Protein AF-A0A8J6YRR9-F1 (afdb_monomer)

Mean predicted aligned error: 5.51 Å

Solvent-accessible surface area (backbone atoms only — not comparable to full-atom values): 3852 Å² total; per-residue (Å²): 108,58,42,59,51,13,52,49,48,38,52,53,46,51,51,52,50,54,51,50,54,52,50,20,53,52,51,45,56,52,26,56,78,69,75,71,58,62,93,57,63,69,79,56,53,65,71,68,54,55,55,53,44,52,53,45,45,54,52,14,50,50,36,51,68,59,72,84,127

Foldseek 3Di:
DLLVVLVVLLVVLV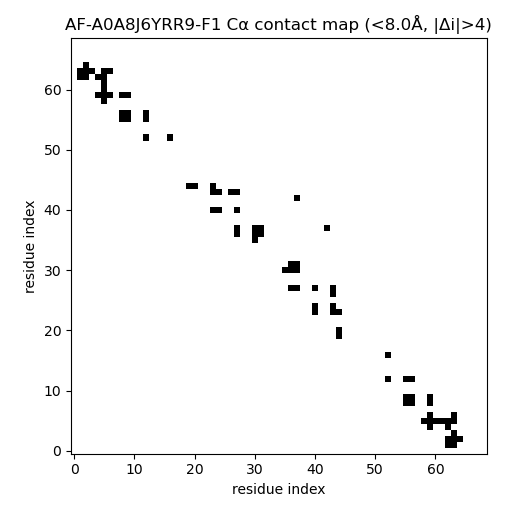VVVVVQLVQLVVVQVVCVVVVNHDPDSVVSHDPVSVVVSVVSNVSSCCSNPDDDD

Radius of gyration: 16.42 Å; Cα contacts (8 Å, |Δi|>4): 44; chains: 1; bounding box: 38×16×47 Å

Structure (mmCIF, N/CA/C/O backbone):
data_AF-A0A8J6YRR9-F1
#
_entry.id   AF-A0A8J6YRR9-F1
#
loop_
_atom_site.group_PDB
_atom_site.id
_atom_site.type_symbol
_atom_site.label_atom_id
_atom_site.label_alt_id
_atom_site.label_comp_id
_atom_site.label_asym_id
_atom_site.label_entity_id
_atom_site.label_seq_id
_atom_site.pdbx_PDB_ins_code
_atom_site.Cartn_x
_atom_site.Cartn_y
_atom_site.Cartn_z
_atom_site.occupancy
_atom_site.B_iso_or_equiv
_atom_site.auth_seq_id
_atom_site.auth_comp_id
_atom_site.auth_asym_id
_atom_site.auth_atom_id
_atom_site.pdbx_PDB_model_num
ATOM 1 N N . MET A 1 1 ? -8.216 6.004 22.443 1.00 78.25 1 MET A N 1
ATOM 2 C CA . MET A 1 1 ? -7.031 5.240 21.984 1.00 78.25 1 MET A CA 1
ATOM 3 C C . MET A 1 1 ? -7.306 4.3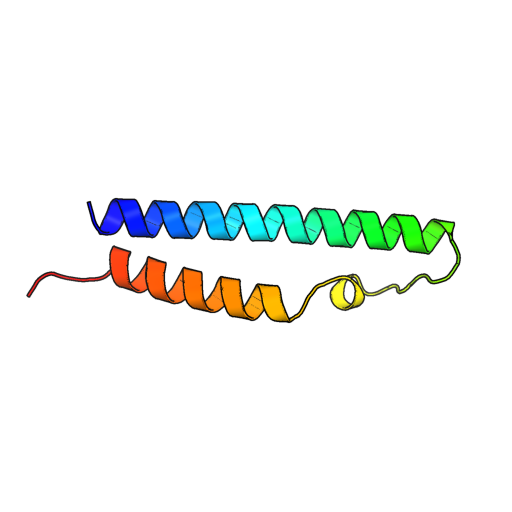29 20.786 1.00 78.25 1 MET A C 1
ATOM 5 O O . MET A 1 1 ? -6.668 4.544 19.772 1.00 78.25 1 MET A O 1
ATOM 9 N N . ARG A 1 2 ? -8.261 3.377 20.816 1.00 82.62 2 ARG A N 1
ATOM 10 C CA . ARG A 1 2 ? -8.492 2.439 19.682 1.00 82.62 2 ARG A CA 1
ATOM 11 C C . ARG A 1 2 ? -8.763 3.112 18.325 1.00 82.62 2 ARG A C 1
ATOM 13 O O . ARG A 1 2 ? -8.155 2.727 17.339 1.00 82.62 2 ARG A O 1
ATOM 20 N N . LYS A 1 3 ? -9.596 4.160 18.291 1.00 87.06 3 LYS A N 1
ATOM 21 C CA . LYS A 1 3 ? -9.849 4.943 17.065 1.00 87.06 3 LYS A CA 1
ATOM 22 C C . LYS A 1 3 ? -8.588 5.622 16.517 1.00 87.06 3 LYS A C 1
ATOM 24 O O . LYS A 1 3 ? -8.357 5.595 15.320 1.00 87.06 3 LYS A O 1
ATOM 29 N N . LEU A 1 4 ? -7.765 6.180 17.408 1.00 90.19 4 LEU A N 1
ATOM 30 C CA . LEU A 1 4 ? -6.475 6.799 17.079 1.00 90.19 4 LEU A CA 1
ATOM 31 C C . LEU A 1 4 ? -5.491 5.772 16.502 1.00 90.19 4 LEU A C 1
ATOM 33 O O . LEU A 1 4 ? -4.871 6.042 15.485 1.00 90.19 4 LEU A O 1
ATOM 37 N N . LEU A 1 5 ? -5.414 4.576 17.097 1.00 91.88 5 LEU A N 1
ATOM 38 C CA . LEU A 1 5 ? -4.624 3.463 16.559 1.00 91.88 5 LEU A CA 1
ATOM 39 C C . LEU A 1 5 ? -5.120 3.025 15.176 1.00 91.88 5 LEU A C 1
ATOM 41 O O . LEU A 1 5 ? -4.310 2.806 14.285 1.00 91.88 5 LEU A O 1
ATOM 45 N N . GLY A 1 6 ? -6.437 2.936 14.975 1.00 91.31 6 GLY A N 1
ATOM 46 C CA . GLY A 1 6 ? -7.008 2.620 13.666 1.00 91.31 6 GLY A CA 1
ATOM 47 C C . GLY A 1 6 ? -6.658 3.666 12.604 1.00 91.31 6 GLY A C 1
ATOM 48 O O . GLY A 1 6 ? -6.219 3.300 11.521 1.00 91.31 6 GLY A O 1
ATOM 49 N N . LEU A 1 7 ? -6.763 4.959 12.933 1.00 93.50 7 LEU A N 1
ATOM 50 C CA . LEU A 1 7 ? -6.332 6.046 12.044 1.00 93.50 7 LEU A CA 1
ATOM 51 C C . LEU A 1 7 ? -4.832 5.973 11.740 1.00 93.50 7 LEU A C 1
ATOM 53 O O . LEU A 1 7 ? -4.440 6.129 10.592 1.00 93.50 7 LEU A O 1
ATOM 57 N N . PHE A 1 8 ? -4.003 5.680 12.742 1.00 95.25 8 PHE A N 1
ATOM 58 C CA . PHE A 1 8 ? -2.559 5.536 12.566 1.00 95.25 8 PHE A CA 1
ATOM 59 C C . PHE A 1 8 ? -2.197 4.383 11.617 1.00 95.25 8 PHE A C 1
ATOM 61 O O . PHE A 1 8 ? -1.414 4.572 10.687 1.00 95.25 8 PHE A O 1
ATOM 68 N N . ILE A 1 9 ? -2.817 3.211 11.799 1.00 93.88 9 ILE A N 1
ATOM 69 C CA . ILE A 1 9 ? -2.642 2.051 10.909 1.00 93.88 9 ILE A CA 1
ATOM 70 C C . ILE A 1 9 ? -3.077 2.399 9.480 1.00 93.88 9 ILE A C 1
ATOM 72 O O . ILE A 1 9 ? -2.391 2.042 8.520 1.00 93.88 9 ILE A O 1
ATOM 76 N N . LEU A 1 10 ? -4.193 3.117 9.331 1.00 93.81 10 LEU A N 1
ATOM 77 C CA . LEU A 1 10 ? -4.708 3.533 8.029 1.00 93.81 10 LEU A CA 1
ATOM 78 C C . LEU A 1 10 ? -3.745 4.506 7.332 1.00 93.81 10 LEU A C 1
ATOM 80 O O . LEU A 1 10 ? -3.413 4.296 6.168 1.00 93.81 10 LEU A O 1
ATOM 84 N N . SER A 1 11 ? -3.215 5.496 8.055 1.00 95.06 11 SER A N 1
ATOM 85 C CA . SER A 1 11 ? -2.214 6.435 7.533 1.00 95.06 11 SER A CA 1
ATOM 86 C C . SER A 1 11 ? -0.936 5.731 7.074 1.00 95.06 11 SER A C 1
ATOM 88 O O . SER A 1 11 ? -0.484 5.972 5.958 1.00 95.06 11 SER A O 1
ATOM 90 N N . ILE A 1 12 ? -0.376 4.823 7.882 1.00 94.56 12 ILE A N 1
ATOM 91 C CA . ILE A 1 12 ? 0.820 4.050 7.494 1.00 94.56 12 ILE A CA 1
ATOM 92 C C . ILE A 1 12 ? 0.543 3.201 6.253 1.00 94.56 12 ILE A C 1
ATOM 94 O O . ILE A 1 12 ? 1.378 3.135 5.354 1.00 94.56 12 ILE A O 1
ATOM 98 N N . SER A 1 13 ? -0.635 2.580 6.177 1.00 93.56 13 SER A N 1
ATOM 99 C CA . SER A 1 13 ? -1.019 1.756 5.026 1.00 93.56 13 SER A CA 1
ATOM 100 C C . SER A 1 13 ? -1.094 2.583 3.739 1.00 93.56 13 SER A C 1
ATOM 102 O O . SER A 1 13 ? -0.595 2.152 2.702 1.00 93.56 13 SER A O 1
ATOM 104 N N . LEU A 1 14 ? -1.651 3.797 3.809 1.00 93.94 14 LEU A N 1
ATOM 105 C CA . LEU A 1 14 ? -1.706 4.722 2.673 1.00 93.94 14 LEU A CA 1
ATOM 106 C C . LEU A 1 14 ? -0.318 5.233 2.264 1.00 93.94 14 LEU A C 1
ATOM 108 O O . LEU A 1 14 ? -0.034 5.320 1.070 1.00 93.94 14 LEU A O 1
ATOM 112 N N . ILE A 1 15 ? 0.563 5.516 3.228 1.00 95.19 15 ILE A N 1
ATOM 113 C CA . ILE A 1 15 ? 1.961 5.880 2.945 1.00 95.19 15 ILE A CA 1
ATOM 114 C C . ILE A 1 15 ? 2.672 4.725 2.235 1.00 95.19 15 ILE A C 1
ATOM 116 O O . ILE A 1 15 ? 3.330 4.943 1.219 1.00 95.19 15 ILE A O 1
ATOM 120 N N . GLY A 1 16 ? 2.499 3.492 2.718 1.00 91.94 16 GLY A N 1
ATOM 121 C CA . GLY A 1 16 ? 3.046 2.304 2.067 1.00 91.94 16 GLY A CA 1
ATOM 122 C C . GLY A 1 16 ? 2.562 2.159 0.623 1.00 91.94 16 GLY A C 1
ATOM 123 O O . GLY A 1 16 ? 3.364 1.874 -0.263 1.00 91.94 16 GLY A O 1
ATOM 124 N N . LEU A 1 17 ? 1.270 2.403 0.370 1.00 91.94 17 LEU A N 1
ATOM 125 C CA . LEU A 1 17 ? 0.703 2.353 -0.979 1.00 91.94 17 LEU A CA 1
ATOM 126 C C . LEU A 1 17 ? 1.340 3.407 -1.891 1.00 91.94 17 LEU A C 1
ATOM 128 O O . LEU A 1 17 ? 1.727 3.090 -3.013 1.00 91.94 17 LEU A O 1
ATOM 132 N N . ALA A 1 18 ? 1.486 4.640 -1.404 1.00 92.75 18 ALA A N 1
ATOM 133 C CA . ALA A 1 18 ? 2.114 5.717 -2.161 1.00 92.75 18 ALA A CA 1
ATOM 134 C C . ALA A 1 18 ? 3.575 5.393 -2.518 1.00 92.75 18 ALA A C 1
ATOM 136 O O . ALA A 1 18 ? 3.983 5.590 -3.663 1.00 92.75 18 ALA A O 1
ATOM 137 N N . LEU A 1 19 ? 4.343 4.854 -1.566 1.00 93.00 19 LEU A N 1
ATOM 138 C CA . LEU A 1 19 ? 5.726 4.430 -1.800 1.00 93.00 19 LEU A CA 1
ATOM 139 C C . LEU A 1 19 ? 5.801 3.313 -2.838 1.00 93.00 19 LEU A C 1
ATOM 141 O O . LEU A 1 19 ? 6.628 3.369 -3.743 1.00 93.00 19 LEU A O 1
ATOM 145 N N . MET A 1 20 ? 4.915 2.323 -2.749 1.00 91.94 20 MET A N 1
ATOM 146 C CA . MET A 1 20 ? 4.906 1.218 -3.697 1.00 91.94 20 MET A CA 1
ATOM 147 C C . MET A 1 20 ? 4.552 1.655 -5.121 1.00 91.94 20 MET A C 1
ATOM 149 O O . MET A 1 20 ? 5.169 1.180 -6.072 1.00 91.94 20 MET A O 1
ATOM 153 N N . LEU A 1 21 ? 3.596 2.573 -5.278 1.00 91.25 21 LEU A N 1
ATOM 154 C CA . LEU A 1 21 ? 3.263 3.145 -6.585 1.00 91.25 21 LEU A CA 1
ATOM 155 C C . LEU A 1 21 ? 4.453 3.908 -7.180 1.00 91.25 21 LEU A C 1
ATOM 157 O O . LEU A 1 21 ? 4.742 3.753 -8.364 1.00 91.25 21 LEU A O 1
ATOM 161 N N . GLN A 1 22 ? 5.176 4.682 -6.364 1.00 92.19 22 GLN A N 1
ATOM 162 C CA . GLN A 1 22 ? 6.390 5.371 -6.813 1.00 92.19 22 GLN A CA 1
ATOM 163 C C . GLN A 1 22 ? 7.493 4.385 -7.206 1.00 92.19 22 GLN A C 1
ATOM 165 O O . GLN A 1 22 ? 8.127 4.565 -8.242 1.00 92.19 22 GLN A O 1
ATOM 170 N N . LEU A 1 23 ? 7.695 3.317 -6.429 1.00 91.44 23 LEU A N 1
ATOM 171 C CA . LEU A 1 23 ? 8.634 2.248 -6.774 1.00 91.44 23 LEU A CA 1
ATOM 172 C C . LEU A 1 23 ? 8.273 1.596 -8.111 1.00 91.44 23 LEU A C 1
ATOM 174 O O . LEU A 1 23 ? 9.145 1.476 -8.962 1.00 91.44 23 LEU A O 1
ATOM 178 N N . ALA A 1 24 ? 7.001 1.261 -8.333 1.00 90.00 24 ALA A N 1
ATOM 179 C CA . ALA A 1 24 ? 6.547 0.694 -9.601 1.00 90.00 24 ALA A CA 1
ATOM 180 C C . ALA A 1 24 ? 6.817 1.638 -10.786 1.00 90.00 24 ALA A C 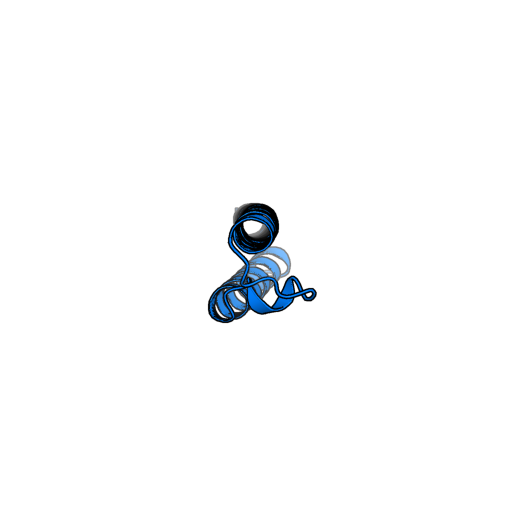1
ATOM 182 O O . ALA A 1 24 ? 7.286 1.190 -11.829 1.00 90.00 24 ALA A O 1
ATOM 183 N N . GLN A 1 25 ? 6.597 2.947 -10.617 1.00 90.00 25 GLN A N 1
ATOM 184 C CA . GLN A 1 25 ? 6.924 3.952 -11.636 1.00 90.00 25 GLN A CA 1
ATOM 185 C C . GLN A 1 25 ? 8.431 4.060 -11.900 1.00 90.00 25 GLN A C 1
ATOM 187 O O . GLN A 1 25 ? 8.844 4.207 -13.049 1.00 90.00 25 GLN A O 1
ATOM 192 N N . ILE A 1 26 ? 9.260 3.992 -10.854 1.00 90.56 26 ILE A N 1
ATOM 193 C CA . ILE A 1 26 ? 10.722 3.999 -10.989 1.00 90.56 26 ILE A CA 1
ATOM 194 C C . ILE A 1 26 ? 11.182 2.746 -11.736 1.00 90.56 26 ILE A C 1
ATOM 196 O O . ILE A 1 26 ? 11.958 2.865 -12.680 1.00 90.56 26 ILE A O 1
ATOM 200 N N . THR A 1 27 ? 10.683 1.567 -11.359 1.00 89.38 27 THR A N 1
ATOM 201 C CA . THR A 1 27 ? 11.016 0.305 -12.030 1.00 89.38 27 THR A CA 1
ATOM 202 C C . THR A 1 27 ? 10.581 0.328 -13.490 1.00 89.38 27 THR A C 1
ATOM 204 O O . THR A 1 27 ? 11.373 -0.028 -14.351 1.00 89.38 27 THR A O 1
ATOM 207 N N . GLN A 1 28 ? 9.386 0.840 -13.792 1.00 88.75 28 GLN A N 1
ATOM 208 C CA . GLN A 1 28 ? 8.918 0.976 -15.171 1.00 88.75 28 GLN A CA 1
ATOM 209 C C . GLN A 1 28 ? 9.830 1.886 -16.007 1.00 88.75 28 GLN A C 1
ATOM 211 O O . GLN A 1 28 ? 10.190 1.526 -17.125 1.00 88.75 28 GLN A O 1
ATOM 216 N N . LYS A 1 29 ? 10.246 3.041 -15.469 1.00 89.06 29 LYS A N 1
ATOM 217 C CA . LYS A 1 29 ? 11.198 3.934 -16.155 1.00 89.06 29 LYS A CA 1
ATOM 218 C C . LYS A 1 29 ? 12.571 3.290 -16.347 1.00 89.06 29 LYS A C 1
ATOM 220 O O . LYS A 1 29 ? 13.231 3.533 -17.351 1.00 89.06 29 LYS A O 1
ATOM 225 N N . LEU A 1 30 ? 13.021 2.492 -15.382 1.00 88.75 30 LEU A N 1
ATOM 226 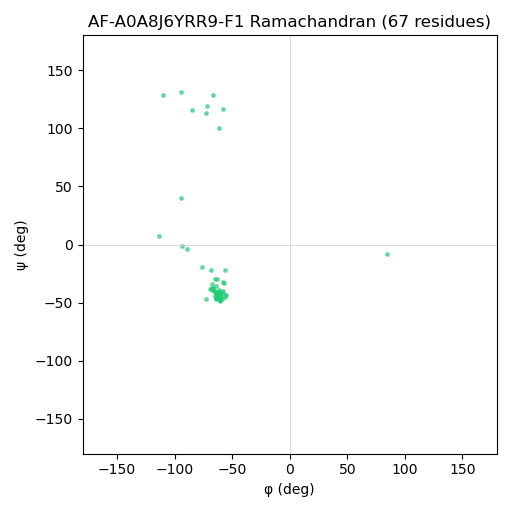C CA . LEU A 1 30 ? 14.297 1.785 -15.467 1.00 88.75 30 LEU A CA 1
ATOM 227 C C . LEU A 1 30 ? 14.253 0.681 -16.537 1.00 88.75 30 LEU A C 1
ATOM 229 O O . LEU A 1 30 ? 15.206 0.515 -17.297 1.00 88.75 30 LEU A O 1
ATOM 233 N N . ASP A 1 31 ? 13.122 -0.012 -16.650 1.00 87.38 31 ASP A N 1
ATOM 234 C CA . ASP A 1 31 ? 12.856 -1.002 -17.696 1.00 87.38 31 ASP A CA 1
ATOM 235 C C . ASP A 1 31 ? 12.747 -0.373 -19.091 1.00 87.38 31 ASP A C 1
ATOM 237 O O . ASP A 1 31 ? 13.251 -0.938 -20.0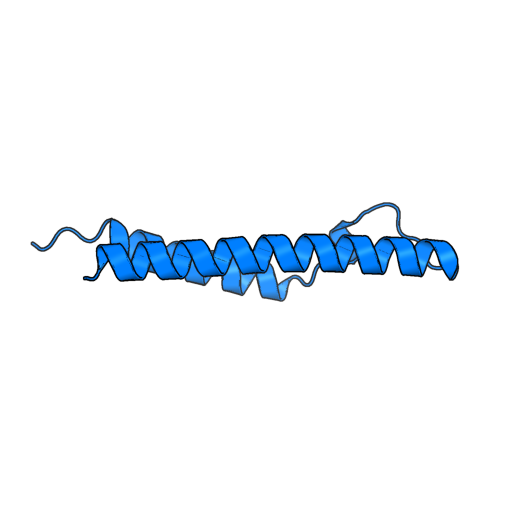64 1.00 87.38 31 ASP A O 1
ATOM 241 N N . GLU A 1 32 ? 12.149 0.817 -19.194 1.00 85.62 32 GLU A N 1
ATOM 242 C CA . GLU A 1 32 ? 12.090 1.603 -20.435 1.00 85.62 32 GLU A CA 1
ATOM 243 C C . GLU A 1 32 ? 13.494 1.908 -20.980 1.00 85.62 32 GLU A C 1
ATOM 245 O O . GLU A 1 32 ? 13.746 1.781 -22.176 1.00 85.62 32 GLU A O 1
ATOM 250 N N . LEU A 1 33 ? 14.440 2.219 -20.089 1.00 87.75 33 LEU A N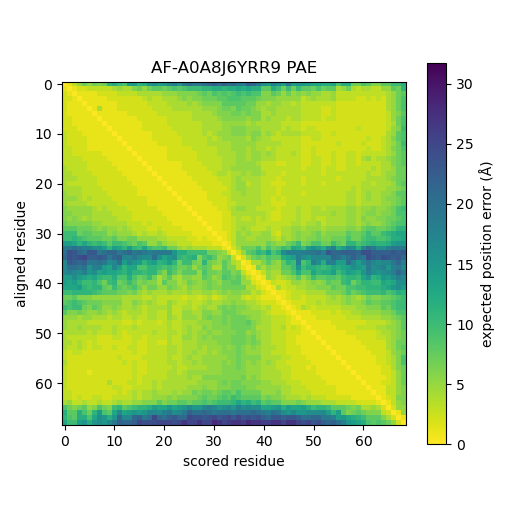 1
ATOM 251 C CA . LEU A 1 33 ? 15.838 2.486 -20.438 1.00 87.75 33 LEU A CA 1
ATOM 252 C C . LEU A 1 33 ? 16.647 1.216 -20.757 1.00 87.75 33 LEU A C 1
ATOM 254 O O . LEU A 1 33 ? 17.700 1.309 -21.386 1.00 87.75 33 LEU A O 1
ATOM 258 N N . THR A 1 34 ? 16.187 0.039 -20.321 1.00 81.50 34 THR A N 1
ATOM 259 C CA . THR A 1 34 ? 16.932 -1.234 -20.404 1.00 81.50 34 THR A CA 1
ATOM 260 C C . THR A 1 34 ? 16.314 -2.264 -21.35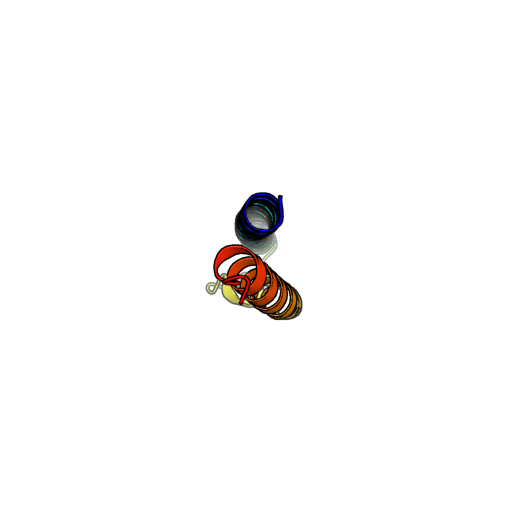4 1.00 81.50 34 THR A C 1
ATOM 262 O O . THR A 1 34 ? 16.843 -3.369 -21.454 1.00 81.50 34 THR A O 1
ATOM 265 N N . SER A 1 35 ? 15.280 -1.887 -22.121 1.00 73.00 35 SER A N 1
ATOM 266 C CA . SER A 1 35 ? 14.604 -2.622 -23.218 1.00 73.00 35 SER A CA 1
ATOM 267 C C . SER A 1 35 ? 13.496 -3.627 -22.860 1.00 73.00 35 SER A C 1
ATOM 269 O O . SER A 1 35 ? 12.784 -4.066 -23.762 1.00 73.00 35 SER A O 1
ATOM 271 N N . SER A 1 36 ? 13.261 -3.947 -21.581 1.00 69.88 36 SER A N 1
ATOM 272 C CA . SER A 1 36 ? 12.186 -4.874 -21.147 1.00 69.88 36 SER A CA 1
ATOM 273 C C . SER A 1 36 ? 10.893 -4.152 -20.749 1.00 69.88 36 SER A C 1
ATOM 275 O O . SER A 1 36 ? 10.235 -4.503 -19.771 1.00 69.88 36 SER A O 1
ATOM 277 N N . TYR A 1 37 ? 10.533 -3.121 -21.508 1.00 76.75 37 TYR A N 1
ATOM 278 C CA . TYR A 1 37 ? 9.414 -2.247 -21.182 1.00 76.75 37 TYR A CA 1
ATOM 279 C C . TYR A 1 37 ? 8.062 -2.964 -21.252 1.00 76.75 37 TYR A C 1
ATOM 281 O O . TYR A 1 37 ? 7.688 -3.538 -22.279 1.00 76.75 37 TYR A O 1
ATOM 289 N N . TYR A 1 38 ? 7.283 -2.842 -20.179 1.00 74.81 38 TYR A N 1
ATOM 290 C CA . TYR A 1 38 ? 5.853 -3.112 -20.198 1.00 74.81 38 TYR A CA 1
ATOM 291 C C . TYR A 1 38 ? 5.067 -1.810 -20.049 1.00 74.81 38 TYR A C 1
ATOM 293 O O . TYR A 1 38 ? 5.255 -1.041 -19.107 1.00 74.81 38 TYR A O 1
ATOM 301 N N . GLU A 1 39 ? 4.118 -1.601 -20.958 1.00 72.88 39 GLU A N 1
ATOM 302 C CA . GLU A 1 39 ? 3.261 -0.410 -20.979 1.00 72.88 39 GLU A CA 1
ATOM 303 C C . GLU A 1 39 ? 2.350 -0.330 -19.738 1.00 72.88 39 GLU A C 1
ATOM 305 O O . GLU A 1 39 ? 2.039 0.744 -19.222 1.00 72.88 39 GLU A O 1
ATOM 310 N N . SER A 1 40 ? 1.974 -1.489 -19.188 1.00 78.94 40 SER A N 1
ATOM 311 C CA . SER A 1 40 ? 1.176 -1.574 -17.967 1.00 78.94 40 SER A CA 1
ATOM 312 C C . SER A 1 40 ? 2.040 -1.507 -16.706 1.00 78.94 40 SER A C 1
ATOM 314 O O . SER A 1 40 ? 2.755 -2.455 -16.374 1.00 78.94 40 SER A O 1
ATOM 316 N N . TRP A 1 41 ? 1.850 -0.442 -15.922 1.00 73.56 41 TRP A N 1
ATOM 317 C CA . TRP A 1 41 ? 2.393 -0.290 -14.563 1.00 73.56 41 TRP A CA 1
ATOM 318 C C . TRP A 1 41 ? 1.982 -1.436 -13.613 1.00 73.56 41 TRP A C 1
ATOM 320 O O . TRP A 1 41 ? 2.672 -1.715 -12.635 1.00 73.56 41 TRP A O 1
ATOM 330 N N . GLY A 1 42 ? 0.890 -2.149 -13.926 1.00 77.00 42 GLY A N 1
ATOM 331 C CA . GLY A 1 42 ? 0.382 -3.298 -13.169 1.00 77.00 42 GLY A CA 1
ATOM 332 C C . GLY A 1 42 ? 1.379 -4.448 -13.026 1.00 77.00 42 GLY A C 1
ATOM 333 O O . GLY A 1 42 ? 1.400 -5.112 -11.992 1.00 77.00 42 GLY A O 1
ATOM 334 N N . LYS A 1 43 ? 2.243 -4.663 -14.027 1.00 82.38 43 LYS A N 1
ATOM 335 C CA . LYS A 1 43 ? 3.270 -5.719 -13.982 1.00 82.38 43 LYS A CA 1
ATOM 336 C C . LYS A 1 43 ? 4.376 -5.458 -12.961 1.00 82.38 43 LYS A C 1
ATOM 338 O O . LYS A 1 43 ? 5.029 -6.402 -12.529 1.00 82.38 43 LYS A O 1
ATOM 343 N N . TYR A 1 44 ? 4.560 -4.203 -12.570 1.00 84.56 44 TYR A N 1
ATOM 344 C CA . TYR A 1 44 ? 5.589 -3.771 -11.626 1.00 84.56 44 TYR A CA 1
ATOM 345 C C . TYR A 1 44 ? 5.117 -3.810 -10.170 1.00 84.56 44 TYR A C 1
ATOM 347 O O . TYR A 1 44 ? 5.884 -3.539 -9.247 1.00 84.56 44 TYR A O 1
ATOM 355 N N . LEU A 1 45 ? 3.847 -4.148 -9.945 1.00 85.62 45 LEU A N 1
ATOM 356 C CA . LEU A 1 45 ? 3.249 -4.184 -8.621 1.00 85.62 45 LEU A CA 1
ATOM 357 C C . LEU A 1 45 ? 3.313 -5.594 -8.052 1.00 85.62 45 LEU A C 1
ATOM 359 O O . LEU A 1 45 ? 2.890 -6.563 -8.671 1.00 85.62 45 LEU A O 1
ATOM 363 N N . ASN A 1 46 ? 3.782 -5.691 -6.816 1.00 85.75 46 ASN A N 1
ATOM 364 C CA . ASN A 1 46 ? 3.752 -6.907 -6.022 1.00 85.75 46 ASN A CA 1
ATOM 365 C C . ASN A 1 46 ? 2.316 -7.233 -5.539 1.00 85.75 46 ASN A C 1
ATOM 367 O O . ASN A 1 46 ? 1.788 -6.529 -4.670 1.00 85.75 46 ASN A O 1
ATOM 371 N N . PRO A 1 47 ? 1.688 -8.327 -6.013 1.00 86.00 47 PRO A N 1
ATOM 372 C CA . PRO A 1 47 ? 0.326 -8.701 -5.626 1.00 86.00 47 PRO A CA 1
ATOM 373 C C . PRO A 1 47 ? 0.150 -8.888 -4.111 1.00 86.00 47 PRO A C 1
ATOM 375 O O . PRO A 1 47 ? -0.896 -8.558 -3.549 1.00 86.00 47 PRO A O 1
ATOM 378 N N . SER A 1 48 ? 1.194 -9.367 -3.431 1.00 88.88 48 SER A N 1
ATOM 379 C CA . SER A 1 48 ? 1.190 -9.630 -1.989 1.00 88.88 48 SER A CA 1
ATOM 380 C C . SER A 1 48 ? 0.980 -8.363 -1.163 1.00 88.88 48 SER A C 1
ATOM 382 O O . SER A 1 48 ? 0.385 -8.417 -0.086 1.00 88.88 48 SER A O 1
ATOM 384 N N . PHE A 1 49 ? 1.414 -7.206 -1.670 1.00 88.00 49 PHE A N 1
ATOM 385 C CA . PHE A 1 49 ? 1.219 -5.940 -0.973 1.00 88.00 49 PHE A CA 1
ATOM 386 C C . PHE A 1 49 ? -0.259 -5.552 -0.882 1.00 88.00 49 PHE A C 1
ATOM 388 O O . PHE A 1 49 ? -0.694 -5.070 0.162 1.00 88.00 49 PHE A O 1
ATOM 395 N N . TYR A 1 50 ? -1.055 -5.810 -1.924 1.00 86.25 50 TYR A N 1
ATOM 396 C CA . TYR A 1 50 ? -2.495 -5.533 -1.888 1.00 86.25 50 TYR A CA 1
ATOM 397 C C . TYR A 1 50 ? -3.200 -6.341 -0.809 1.00 86.25 50 TYR A C 1
ATOM 399 O O . TYR A 1 50 ? -4.074 -5.821 -0.121 1.00 86.25 50 TYR A O 1
ATOM 407 N N . LEU A 1 51 ? -2.793 -7.597 -0.629 1.00 90.19 51 LEU A N 1
ATOM 408 C CA . LEU A 1 51 ? -3.360 -8.469 0.390 1.00 90.19 51 LEU A CA 1
ATOM 409 C C . LEU A 1 51 ? -3.069 -7.911 1.792 1.00 90.19 51 LEU A C 1
ATOM 411 O O . LEU A 1 51 ? -3.987 -7.761 2.600 1.00 90.19 51 LEU A O 1
ATOM 415 N N . VAL A 1 52 ? -1.824 -7.494 2.046 1.00 91.88 52 VAL A N 1
ATOM 416 C CA . VAL A 1 52 ? -1.431 -6.826 3.300 1.00 91.88 52 VAL A CA 1
ATOM 417 C C . VAL A 1 52 ? -2.200 -5.515 3.502 1.00 91.88 52 VAL A C 1
ATOM 419 O O . VAL A 1 52 ? -2.705 -5.259 4.596 1.00 91.88 52 VAL A O 1
ATOM 422 N N . LEU A 1 53 ? -2.346 -4.702 2.452 1.00 92.75 53 LEU A N 1
ATOM 423 C CA . LEU A 1 53 ? -3.076 -3.435 2.496 1.00 92.75 53 LEU A CA 1
ATOM 424 C C . LEU A 1 53 ? -4.551 -3.645 2.869 1.00 92.75 53 LEU A C 1
ATOM 426 O O . LEU A 1 53 ? -5.062 -2.967 3.759 1.00 92.75 53 LEU A O 1
ATOM 430 N N . ILE A 1 54 ? -5.225 -4.604 2.228 1.00 93.56 54 ILE A N 1
ATOM 431 C CA . ILE A 1 54 ? -6.635 -4.928 2.488 1.00 93.56 54 ILE A CA 1
ATOM 432 C C . ILE A 1 54 ? -6.821 -5.376 3.940 1.00 93.56 54 ILE A C 1
ATOM 434 O O . ILE A 1 54 ? -7.731 -4.894 4.620 1.00 93.56 54 ILE A O 1
ATOM 438 N N . VAL A 1 55 ? -5.942 -6.250 4.441 1.00 95.00 55 VAL A N 1
ATOM 439 C CA . VAL A 1 55 ? -5.981 -6.712 5.836 1.00 95.00 55 VAL A CA 1
ATOM 440 C C . 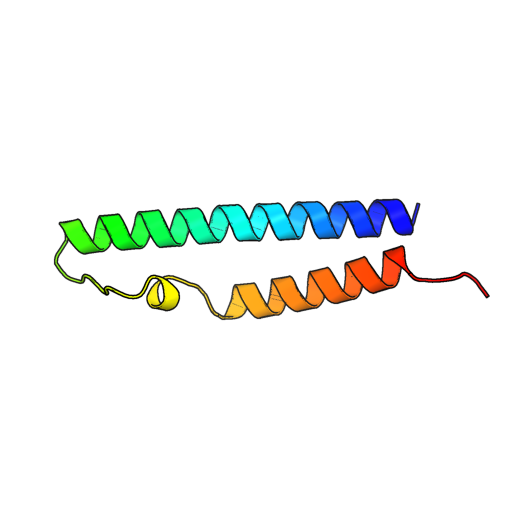VAL A 1 55 ? -5.791 -5.541 6.803 1.00 95.00 55 VAL A C 1
ATOM 442 O O . VAL A 1 55 ? -6.576 -5.388 7.743 1.00 95.00 55 VAL A O 1
ATOM 445 N N . ASN A 1 56 ? -4.814 -4.669 6.552 1.00 94.31 56 ASN A N 1
ATOM 446 C CA . ASN A 1 56 ? -4.565 -3.505 7.402 1.00 94.31 56 ASN A CA 1
ATOM 447 C C . ASN A 1 56 ? -5.738 -2.519 7.398 1.00 94.31 56 ASN A C 1
ATOM 449 O O . ASN A 1 56 ? -6.125 -2.031 8.463 1.00 94.31 56 ASN A O 1
ATOM 453 N N . ILE A 1 57 ? -6.352 -2.267 6.238 1.00 93.88 57 ILE A N 1
ATOM 454 C CA . ILE A 1 57 ? -7.547 -1.421 6.126 1.00 93.88 57 ILE A CA 1
ATOM 455 C C . ILE A 1 57 ? -8.713 -2.046 6.901 1.00 93.88 57 ILE A C 1
ATOM 457 O O . ILE A 1 57 ? -9.368 -1.347 7.674 1.00 93.88 57 ILE A O 1
ATOM 461 N N . ALA A 1 58 ? -8.951 -3.354 6.775 1.00 94.44 58 ALA A N 1
ATOM 462 C CA . ALA A 1 58 ? -10.016 -4.039 7.509 1.00 94.44 58 ALA A CA 1
ATOM 463 C C . ALA A 1 58 ? -9.826 -3.939 9.034 1.00 94.44 58 ALA A C 1
ATOM 465 O O . ALA A 1 58 ? -10.776 -3.641 9.767 1.00 94.44 58 ALA A O 1
ATOM 466 N N . ILE A 1 59 ? -8.594 -4.127 9.520 1.00 93.56 59 ILE A N 1
ATOM 467 C CA . ILE A 1 59 ? -8.248 -3.972 10.941 1.00 93.56 59 ILE A CA 1
ATOM 468 C C . ILE A 1 59 ? -8.438 -2.517 11.389 1.00 93.56 59 ILE A C 1
ATOM 470 O O . ILE A 1 59 ? -9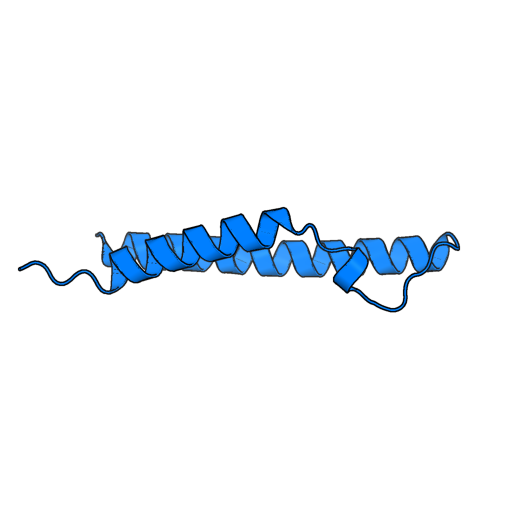.058 -2.272 12.428 1.00 93.56 59 ILE A O 1
ATOM 474 N N . ALA A 1 60 ? -7.958 -1.548 10.606 1.00 92.94 60 ALA A N 1
ATOM 475 C CA . ALA A 1 60 ? -8.092 -0.126 10.903 1.00 92.94 60 ALA A CA 1
ATOM 476 C C . ALA A 1 60 ? -9.562 0.304 10.993 1.00 92.94 60 ALA A C 1
ATOM 478 O O . ALA A 1 60 ? -9.968 0.908 11.989 1.00 92.94 60 ALA A O 1
ATOM 479 N N . LEU A 1 61 ? -10.380 -0.073 10.006 1.00 92.62 61 LEU A N 1
ATOM 480 C CA . LEU A 1 61 ? -11.818 0.198 9.993 1.00 92.62 61 LEU A CA 1
ATOM 481 C C . LEU A 1 61 ? -12.502 -0.441 11.200 1.00 92.62 61 LEU A C 1
ATOM 483 O O . LEU A 1 61 ? -13.258 0.232 11.903 1.00 92.62 61 LEU A O 1
ATOM 487 N N . LYS A 1 62 ? -12.183 -1.703 11.514 1.00 93.12 62 LYS A N 1
ATOM 488 C CA . LYS A 1 62 ? -12.711 -2.365 12.712 1.00 93.12 62 LYS A CA 1
ATOM 489 C C . LYS A 1 62 ? -12.375 -1.566 13.970 1.00 93.12 62 LYS A C 1
ATOM 491 O O . LYS A 1 62 ? -13.264 -1.347 14.782 1.00 93.12 62 LYS A O 1
ATOM 496 N N . LEU A 1 63 ? -11.142 -1.088 14.132 1.00 91.12 63 LEU A N 1
ATOM 497 C CA . LEU A 1 63 ? -10.722 -0.299 15.299 1.00 91.12 63 LEU A CA 1
ATOM 498 C C . LEU A 1 63 ? -11.379 1.091 15.375 1.00 91.12 63 LEU A C 1
ATOM 500 O O . LEU A 1 63 ? -11.659 1.567 16.480 1.00 91.12 63 LEU A O 1
ATOM 504 N N . ILE A 1 64 ? -11.635 1.730 14.230 1.00 91.50 64 ILE A N 1
ATOM 505 C CA . ILE A 1 64 ? -12.295 3.042 14.136 1.00 91.50 64 ILE A CA 1
ATOM 506 C C . ILE A 1 64 ? -13.790 2.930 14.461 1.00 91.50 64 ILE A C 1
ATOM 508 O O . ILE A 1 64 ? -14.316 3.720 15.254 1.00 91.50 64 ILE A O 1
ATOM 512 N N . TYR A 1 65 ? -14.469 1.941 13.879 1.00 88.44 65 TYR A N 1
ATOM 513 C CA . TYR A 1 65 ? -15.922 1.786 13.961 1.00 88.44 65 TYR A CA 1
ATOM 514 C C . TYR A 1 65 ? -16.392 0.876 15.098 1.00 88.44 65 TYR A C 1
ATOM 516 O O . TYR A 1 65 ? -17.599 0.742 15.302 1.00 88.44 65 TYR A O 1
ATOM 524 N N . HIS A 1 66 ? -15.483 0.284 15.881 1.00 81.31 66 HIS A N 1
ATOM 525 C CA . HIS A 1 66 ? -15.865 -0.507 17.048 1.00 81.31 66 HIS A CA 1
ATOM 526 C C . HIS A 1 66 ? -16.617 0.362 18.068 1.00 81.31 66 HIS A C 1
ATOM 528 O O . HIS A 1 66 ? -16.014 1.104 18.852 1.00 81.31 66 HIS A O 1
ATOM 534 N N . LYS A 1 67 ? -17.950 0.263 18.074 1.00 64.19 67 LYS A N 1
ATOM 535 C CA . LYS A 1 67 ? -18.781 0.763 19.167 1.00 64.19 67 LYS A CA 1
ATOM 536 C C . LYS A 1 67 ? -18.576 -0.171 20.356 1.00 64.19 67 LYS A C 1
ATOM 538 O O . LYS A 1 67 ? -18.840 -1.366 20.248 1.00 64.19 67 LYS A O 1
ATOM 543 N N . LYS A 1 68 ? -18.080 0.368 21.474 1.00 59.28 68 LYS A N 1
ATOM 544 C CA . LYS A 1 68 ? -18.193 -0.320 22.765 1.00 59.28 68 LYS A CA 1
ATOM 545 C C . LYS A 1 68 ? -19.692 -0.538 23.007 1.00 59.28 68 LYS A C 1
ATOM 547 O O . LYS A 1 68 ? -20.426 0.447 23.018 1.00 59.28 68 LYS A O 1
ATOM 552 N N . LYS A 1 69 ? -20.119 -1.802 23.071 1.00 55.56 69 LYS A N 1
ATOM 553 C CA . LYS A 1 69 ? -21.402 -2.176 23.673 1.00 55.56 69 LYS A CA 1
ATOM 554 C C . LYS A 1 69 ? -21.359 -1.863 25.162 1.00 55.56 69 LYS A C 1
ATOM 556 O O . LYS A 1 69 ? -20.247 -1.976 25.730 1.00 55.56 69 LYS A O 1
#

Sequence (69 aa):
MRKLLGLFILSISLIGLALMLQLAQITQKLDELTSSYYESWGKYLNPSFYLVLIVNIAIALKLIYHKKK

Secondary structure (DSSP, 8-state):
-HHHHHHHHHHHHHHHHHHHHHHHHHHHHHHHHHT---S-GGGGS-HHHHHHHHHHHHHHHHHHH----

pLDDT: mean 87.09, std 8.57, range [55.56, 95.25]